Protein AF-A0A7J4SN58-F1 (afdb_monomer_lite)

Structure (mmCIF, N/CA/C/O backbone):
data_AF-A0A7J4SN58-F1
#
_entry.id   AF-A0A7J4SN58-F1
#
loop_
_atom_site.group_PDB
_atom_site.id
_atom_site.type_symbol
_atom_site.label_atom_id
_atom_site.label_alt_id
_atom_site.label_comp_id
_atom_site.label_asym_id
_atom_site.label_entity_id
_atom_site.label_seq_id
_atom_site.pdbx_PDB_ins_code
_atom_site.Cartn_x
_atom_site.Cartn_y
_atom_site.Cartn_z
_atom_site.occupancy
_atom_site.B_iso_or_equiv
_atom_site.auth_seq_id
_atom_site.auth_comp_id
_atom_site.auth_asym_id
_atom_site.auth_atom_id
_atom_site.pdbx_PDB_model_num
ATOM 1 N N . ASP A 1 1 ? -5.911 -9.917 3.693 1.00 95.94 1 ASP A N 1
ATOM 2 C CA . ASP A 1 1 ? -4.895 -9.708 2.645 1.00 95.94 1 ASP A CA 1
ATOM 3 C C . ASP A 1 1 ? -5.524 -10.033 1.296 1.00 95.94 1 ASP A C 1
ATOM 5 O O . ASP A 1 1 ? -5.974 -11.164 1.131 1.00 95.94 1 ASP A O 1
ATOM 9 N N . PRO A 1 2 ? -5.632 -9.072 0.362 1.00 95.25 2 PRO A N 1
ATOM 10 C CA . PRO A 1 2 ? -6.209 -9.314 -0.960 1.00 95.25 2 PRO A CA 1
ATOM 11 C C . PRO A 1 2 ? -5.259 -10.059 -1.930 1.00 95.25 2 PRO A C 1
ATOM 13 O O . PRO A 1 2 ? -5.629 -10.362 -3.070 1.00 95.25 2 PRO A O 1
ATOM 16 N N . GLY A 1 3 ? -4.035 -10.384 -1.500 1.00 94.25 3 GLY A N 1
ATOM 17 C CA . GLY A 1 3 ? -3.103 -11.257 -2.211 1.00 94.25 3 GLY A CA 1
ATOM 18 C C . GLY A 1 3 ? -2.548 -10.625 -3.484 1.00 94.25 3 GLY A C 1
ATOM 19 O O . GLY A 1 3 ? -2.700 -11.189 -4.575 1.00 94.25 3 GLY A O 1
ATOM 20 N N . ILE A 1 4 ? -1.929 -9.449 -3.368 1.00 93.44 4 ILE A N 1
ATOM 21 C CA . ILE A 1 4 ? -1.332 -8.739 -4.508 1.00 93.44 4 ILE A CA 1
ATOM 22 C C . ILE A 1 4 ? -0.244 -9.607 -5.159 1.00 93.44 4 ILE A C 1
ATOM 24 O O . ILE A 1 4 ? 0.694 -10.063 -4.510 1.00 93.44 4 ILE A O 1
ATOM 28 N N . GLY A 1 5 ? -0.366 -9.834 -6.468 1.00 88.81 5 GLY A N 1
ATOM 29 C CA . GLY A 1 5 ? 0.569 -10.637 -7.261 1.00 88.81 5 GLY A CA 1
ATOM 30 C C . GLY A 1 5 ? 0.265 -12.140 -7.324 1.00 88.81 5 GLY A C 1
ATOM 31 O O . GLY A 1 5 ? 0.964 -12.854 -8.038 1.00 88.81 5 GLY A O 1
ATOM 32 N N . PHE A 1 6 ? -0.784 -12.629 -6.652 1.00 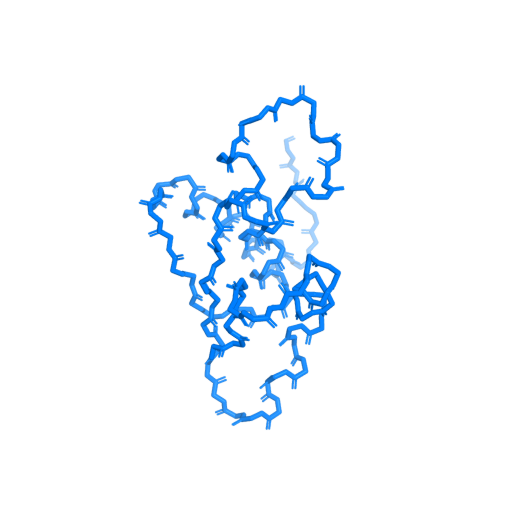90.56 6 PHE A N 1
ATOM 33 C CA . PHE A 1 6 ? -1.183 -14.044 -6.682 1.00 90.56 6 PHE A CA 1
ATOM 34 C C . PHE A 1 6 ? -2.332 -14.282 -7.664 1.00 90.56 6 PHE A C 1
ATOM 36 O O . PHE A 1 6 ? -3.479 -13.950 -7.356 1.00 90.56 6 PHE A O 1
ATOM 43 N N . GLY A 1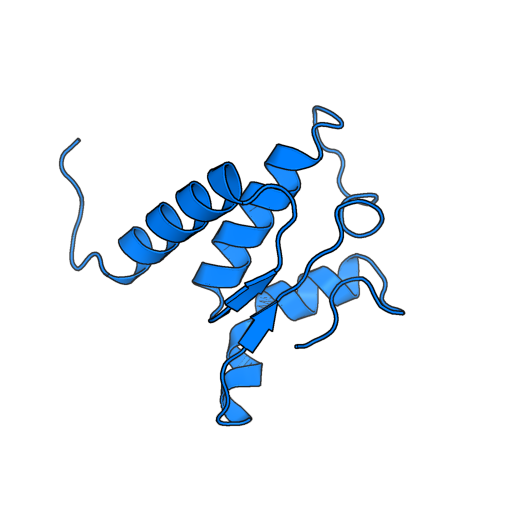 7 ? -2.017 -14.848 -8.838 1.00 90.25 7 GLY A N 1
ATOM 44 C CA . GLY A 1 7 ? -3.005 -15.234 -9.859 1.00 90.25 7 GLY A CA 1
ATOM 45 C C . GLY A 1 7 ? -3.738 -14.060 -10.519 1.00 90.25 7 GLY A C 1
ATOM 46 O O . GLY A 1 7 ? -4.842 -14.237 -11.021 1.00 90.25 7 GLY A O 1
ATOM 47 N N . LYS A 1 8 ? -3.154 -12.853 -10.481 1.00 91.12 8 LYS A N 1
ATOM 48 C CA . LYS A 1 8 ? -3.779 -11.601 -10.937 1.00 91.12 8 LYS A CA 1
ATOM 49 C C . LYS A 1 8 ? -2.898 -10.874 -11.944 1.00 91.12 8 LYS A C 1
ATOM 51 O O . LYS A 1 8 ? -1.683 -10.785 -11.760 1.00 91.12 8 LYS A O 1
ATOM 56 N N . THR A 1 9 ? -3.525 -10.294 -12.961 1.00 91.31 9 THR A N 1
ATOM 57 C CA . THR A 1 9 ? -2.874 -9.382 -13.912 1.00 91.31 9 THR A CA 1
ATOM 58 C C . THR A 1 9 ? -2.424 -8.088 -13.219 1.00 91.31 9 THR A C 1
ATOM 60 O O . THR A 1 9 ? -2.974 -7.730 -12.171 1.00 91.31 9 THR A O 1
ATOM 63 N N . PRO A 1 10 ? -1.458 -7.336 -13.780 1.00 90.06 10 PRO A N 1
ATOM 64 C CA . PRO A 1 10 ? -1.087 -6.025 -13.246 1.00 90.06 10 PRO A CA 1
ATOM 65 C C . PRO A 1 10 ? -2.294 -5.097 -13.052 1.00 90.06 10 PRO A C 1
ATOM 67 O O . PRO A 1 10 ? -2.455 -4.538 -11.971 1.00 90.06 10 PRO A O 1
ATOM 70 N N . LEU A 1 11 ? -3.199 -5.021 -14.037 1.00 91.69 11 LEU A N 1
ATOM 71 C CA . LEU A 1 11 ? -4.412 -4.199 -13.960 1.00 91.69 11 LEU A CA 1
ATOM 72 C C . LEU A 1 11 ? -5.306 -4.583 -12.772 1.00 91.69 11 LEU A C 1
ATOM 74 O O . LEU A 1 11 ? -5.722 -3.713 -12.015 1.00 91.69 11 LEU A O 1
ATOM 78 N N . GLN A 1 12 ? -5.557 -5.879 -12.567 1.00 93.69 12 GLN A N 1
ATOM 79 C CA . GLN A 1 12 ? -6.356 -6.354 -11.431 1.00 93.69 12 GLN A CA 1
ATOM 80 C C . GLN A 1 12 ? -5.706 -6.012 -10.086 1.00 93.69 12 GLN A C 1
ATOM 82 O O . GLN A 1 12 ? -6.399 -5.652 -9.141 1.00 93.69 12 GLN A O 1
ATOM 87 N N . ASN A 1 13 ? -4.379 -6.103 -9.987 1.00 93.81 13 ASN A N 1
ATOM 88 C CA . ASN A 1 13 ? -3.675 -5.722 -8.765 1.00 93.81 13 ASN A CA 1
ATOM 89 C C . ASN A 1 13 ? -3.775 -4.215 -8.489 1.00 93.81 13 ASN A C 1
ATOM 91 O O . ASN A 1 13 ? -4.010 -3.831 -7.346 1.00 93.81 13 ASN A O 1
ATOM 95 N N . PHE A 1 14 ? -3.628 -3.366 -9.513 1.00 93.25 14 PHE A N 1
ATOM 96 C CA . PHE A 1 14 ? -3.817 -1.921 -9.357 1.00 93.25 14 PHE A CA 1
ATOM 97 C C . PHE A 1 14 ? -5.253 -1.568 -8.974 1.00 93.25 14 PHE A C 1
ATOM 99 O O . PHE A 1 14 ? -5.444 -0.708 -8.122 1.00 93.25 14 PHE A O 1
ATOM 106 N N . GLU A 1 15 ? -6.250 -2.255 -9.532 1.00 95.88 15 GLU A N 1
ATOM 107 C CA . GLU A 1 15 ? -7.653 -2.042 -9.168 1.00 95.88 15 GLU A CA 1
ATOM 108 C C . GLU A 1 15 ? -7.923 -2.391 -7.697 1.00 95.88 15 GLU A C 1
ATOM 110 O O . GLU A 1 15 ? -8.564 -1.618 -6.988 1.00 95.88 15 GLU A O 1
ATOM 115 N N . ILE A 1 16 ? -7.365 -3.503 -7.205 1.00 96.00 16 ILE A N 1
ATOM 116 C CA . ILE A 1 16 ? -7.438 -3.871 -5.783 1.00 96.00 16 ILE A CA 1
ATOM 117 C C . ILE A 1 16 ? -6.767 -2.813 -4.904 1.00 96.00 16 ILE A C 1
ATOM 119 O O . ILE A 1 16 ? -7.330 -2.422 -3.889 1.00 96.00 16 ILE A O 1
ATOM 123 N N . LEU A 1 17 ? -5.570 -2.348 -5.275 1.00 95.62 17 LEU A N 1
ATOM 124 C CA . LEU A 1 17 ? -4.861 -1.310 -4.523 1.00 95.62 17 LEU A CA 1
ATOM 125 C C . LEU A 1 17 ? -5.635 0.015 -4.521 1.00 95.62 17 LEU A C 1
ATOM 127 O O . LEU A 1 17 ? -5.637 0.710 -3.509 1.00 95.62 17 LEU A O 1
ATOM 131 N N . ARG A 1 18 ? -6.296 0.363 -5.632 1.00 96.50 18 ARG A N 1
ATOM 132 C CA . ARG A 1 18 ? -7.115 1.575 -5.789 1.00 96.50 18 ARG A CA 1
ATOM 133 C C . ARG A 1 18 ? -8.363 1.554 -4.909 1.00 96.50 18 ARG A C 1
ATOM 135 O O . ARG A 1 18 ? -8.738 2.596 -4.392 1.00 96.50 18 ARG A O 1
ATOM 142 N N . ARG A 1 19 ? -8.990 0.387 -4.754 1.00 97.25 19 ARG A N 1
ATOM 143 C CA . ARG A 1 19 ? -10.255 0.181 -4.021 1.00 97.25 19 ARG A CA 1
ATOM 144 C C . ARG A 1 19 ? -10.045 -0.583 -2.716 1.00 97.25 19 ARG A C 1
ATOM 146 O O . ARG A 1 19 ? -10.881 -1.379 -2.295 1.00 97.25 19 ARG A O 1
ATOM 153 N N . LEU A 1 20 ? -8.872 -0.408 -2.114 1.00 97.06 20 LEU A N 1
ATOM 154 C CA . LEU A 1 20 ? -8.460 -1.186 -0.952 1.00 97.06 20 LEU A CA 1
ATOM 155 C C . LEU A 1 20 ? -9.361 -0.921 0.265 1.00 97.06 20 LEU A C 1
ATOM 157 O O . LEU A 1 20 ? -9.587 -1.817 1.073 1.00 97.06 20 LEU A O 1
ATOM 161 N N . ASP A 1 21 ? -9.907 0.284 0.375 1.00 95.75 21 ASP A N 1
ATOM 162 C CA . ASP A 1 21 ? -10.796 0.709 1.450 1.00 95.75 21 ASP A CA 1
ATOM 163 C C . ASP A 1 21 ? -12.133 -0.043 1.474 1.00 95.75 21 ASP A C 1
ATOM 165 O O . ASP A 1 21 ? -12.702 -0.216 2.550 1.00 95.75 21 ASP A O 1
ATOM 169 N N . GLU A 1 22 ? -12.602 -0.565 0.341 1.00 97.38 22 GLU A N 1
ATOM 170 C CA . GLU A 1 22 ? -13.820 -1.380 0.275 1.00 97.38 22 GLU A CA 1
ATOM 171 C C . GLU A 1 22 ? -13.713 -2.652 1.130 1.00 97.38 22 GLU A C 1
ATOM 173 O O . GLU A 1 22 ? -14.709 -3.111 1.698 1.00 97.38 22 GLU A O 1
ATOM 178 N N . PHE A 1 23 ? -12.500 -3.188 1.316 1.00 97.44 23 PHE A N 1
ATOM 179 C CA . PHE A 1 23 ? -12.264 -4.340 2.190 1.00 97.44 23 PHE A CA 1
ATOM 180 C C . PHE A 1 23 ? -12.496 -4.029 3.675 1.00 97.44 23 PHE A C 1
ATOM 182 O O . PHE A 1 23 ? -12.646 -4.963 4.461 1.00 97.44 23 PHE A O 1
ATOM 189 N N . LYS A 1 24 ? -12.596 -2.753 4.080 1.00 94.62 24 LYS A N 1
ATOM 190 C CA . LYS A 1 24 ? -12.937 -2.379 5.467 1.00 94.62 24 LYS A CA 1
ATOM 191 C C . LYS A 1 24 ? -14.313 -2.900 5.884 1.00 94.62 24 LYS A C 1
ATOM 193 O O . LYS A 1 24 ? -14.537 -3.130 7.068 1.00 94.62 24 LYS A O 1
ATOM 198 N N . THR A 1 25 ? -15.211 -3.141 4.925 1.00 97.19 25 THR A N 1
ATOM 199 C CA . THR A 1 25 ? -16.531 -3.752 5.167 1.00 97.19 25 THR A CA 1
ATOM 200 C C . THR A 1 25 ? -16.448 -5.148 5.793 1.00 97.19 25 THR A C 1
ATOM 202 O O . THR A 1 25 ? -17.400 -5.583 6.433 1.00 97.19 25 THR A O 1
ATOM 205 N N . LEU A 1 26 ? -15.300 -5.828 5.682 1.00 96.75 26 LEU A N 1
ATOM 206 C CA . LEU A 1 26 ? -15.045 -7.123 6.316 1.00 96.75 26 LEU A CA 1
ATOM 207 C C . LEU A 1 26 ? -14.780 -7.025 7.829 1.00 96.75 26 LEU A C 1
ATOM 209 O O . LEU A 1 26 ? -14.662 -8.056 8.488 1.00 96.75 26 LEU A O 1
ATOM 213 N N . GLY A 1 27 ? -14.667 -5.814 8.387 1.00 96.56 27 GLY A N 1
ATOM 214 C CA . GLY A 1 27 ? -14.527 -5.598 9.829 1.00 96.56 27 GLY A CA 1
ATOM 215 C C . GLY A 1 27 ? -13.185 -6.044 10.417 1.00 96.56 27 GLY A C 1
ATOM 216 O O . GLY A 1 27 ? -13.095 -6.273 11.621 1.00 96.56 27 GLY A O 1
ATOM 217 N N . CYS A 1 28 ? -12.139 -6.186 9.596 1.00 96.56 28 CYS A N 1
ATOM 218 C CA . CYS A 1 28 ? -10.813 -6.616 10.037 1.00 96.56 28 CYS A CA 1
ATOM 219 C C . CYS A 1 28 ? -9.681 -5.762 9.435 1.00 96.56 28 CYS A C 1
ATOM 221 O O . CYS A 1 28 ? -9.874 -5.127 8.393 1.00 96.56 28 CYS A O 1
ATOM 223 N N . PRO A 1 29 ? -8.489 -5.740 10.067 1.00 97.12 29 PRO A N 1
ATOM 224 C CA . PRO A 1 29 ? -7.334 -5.040 9.519 1.00 97.12 29 PRO A CA 1
ATOM 225 C C . PRO A 1 29 ? -6.899 -5.588 8.155 1.00 97.12 29 PRO A C 1
ATOM 227 O O . PRO A 1 29 ? -6.838 -6.800 7.926 1.00 97.12 29 PRO A O 1
ATOM 230 N N . ILE A 1 30 ? -6.517 -4.684 7.260 1.00 97.88 30 ILE A N 1
ATOM 231 C CA . ILE A 1 30 ? -6.071 -5.004 5.909 1.00 97.88 30 ILE A CA 1
ATOM 232 C C . ILE A 1 30 ? -4.545 -5.105 5.892 1.00 97.88 30 ILE A C 1
ATOM 234 O O . ILE A 1 30 ? -3.832 -4.114 6.046 1.00 97.88 30 ILE A O 1
ATOM 238 N N . LEU A 1 31 ? -4.036 -6.313 5.652 1.00 97.62 31 LEU A N 1
ATOM 239 C CA . LEU A 1 31 ? -2.633 -6.538 5.314 1.00 97.62 31 LEU A CA 1
ATOM 240 C C . LEU A 1 31 ? -2.438 -6.452 3.800 1.00 97.62 31 LEU A C 1
ATOM 242 O O . LEU A 1 31 ? -3.193 -7.075 3.054 1.00 97.62 31 LEU A O 1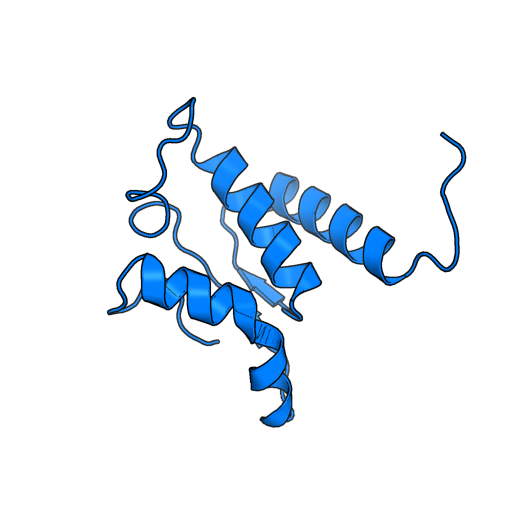
ATOM 246 N N . VAL A 1 32 ? -1.403 -5.736 3.362 1.00 96.94 32 VAL A N 1
ATOM 247 C CA . VAL A 1 32 ? -0.937 -5.719 1.973 1.00 96.94 32 VAL A CA 1
ATOM 248 C C . VAL A 1 32 ? 0.507 -6.205 1.920 1.00 96.94 32 VAL A C 1
ATOM 250 O O . VAL A 1 32 ? 1.425 -5.568 2.438 1.00 96.94 32 VAL A O 1
ATOM 253 N N . GLY A 1 33 ? 0.717 -7.333 1.246 1.00 93.69 33 GLY A N 1
ATOM 254 C CA . GLY A 1 33 ? 2.026 -7.74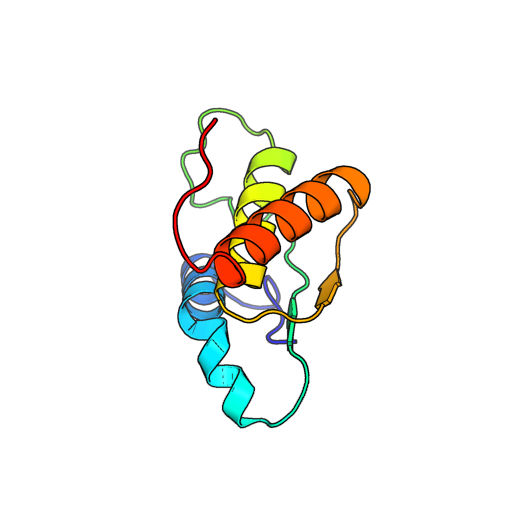1 0.750 1.00 93.69 33 GLY A CA 1
ATOM 255 C C . GLY A 1 33 ? 2.048 -7.620 -0.765 1.00 93.69 33 GLY A C 1
ATOM 256 O O . GLY A 1 33 ? 1.321 -8.341 -1.441 1.00 93.69 33 GLY A O 1
ATOM 257 N N . HIS A 1 34 ? 2.872 -6.727 -1.312 1.00 84.56 34 HIS A N 1
ATOM 258 C CA . HIS A 1 34 ? 3.029 -6.573 -2.760 1.00 84.56 34 HIS A CA 1
ATOM 259 C C . HIS A 1 34 ? 4.404 -7.074 -3.217 1.00 84.56 34 HIS A C 1
ATOM 261 O O . HIS A 1 34 ? 5.416 -6.915 -2.536 1.00 84.56 34 HIS A O 1
ATOM 267 N N . SER A 1 35 ? 4.425 -7.784 -4.349 1.00 66.06 35 SER A N 1
ATOM 268 C CA . SER A 1 35 ? 5.635 -8.407 -4.896 1.00 66.06 35 SER A CA 1
ATOM 269 C C . SER A 1 35 ? 6.292 -7.513 -5.944 1.00 66.06 35 SER A C 1
ATOM 271 O O . SER A 1 35 ?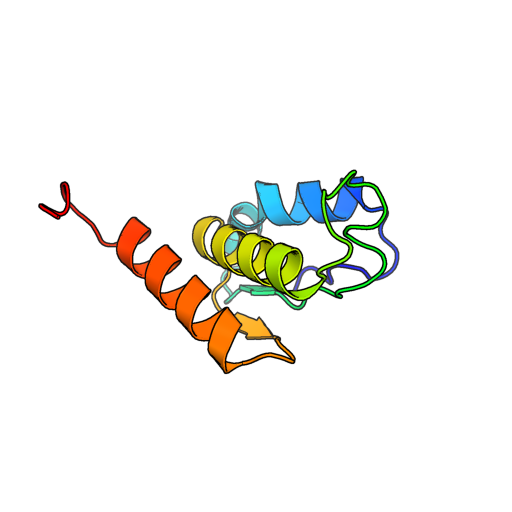 5.648 -7.043 -6.881 1.00 66.06 35 SER A O 1
ATOM 273 N N . HIS A 1 36 ? 7.609 -7.352 -5.822 1.00 65.19 36 HIS A N 1
ATOM 274 C CA . HIS A 1 36 ? 8.426 -6.387 -6.560 1.00 65.19 36 HIS A CA 1
ATOM 275 C C . HIS A 1 36 ? 8.529 -6.635 -8.080 1.00 65.19 36 HIS A C 1
ATOM 277 O O . HIS A 1 36 ? 9.087 -5.796 -8.784 1.00 65.19 36 HIS A O 1
ATOM 283 N N . LYS A 1 37 ? 8.103 -7.797 -8.602 1.00 66.56 37 LYS A N 1
ATOM 284 C CA . LYS A 1 37 ? 8.510 -8.241 -9.953 1.00 66.56 37 LYS A CA 1
ATOM 285 C C . LYS A 1 37 ? 7.421 -8.147 -11.023 1.00 66.56 37 LYS A C 1
ATOM 287 O O . LYS A 1 37 ? 7.640 -7.485 -12.031 1.00 66.56 37 LYS A O 1
ATOM 292 N N . SER A 1 38 ? 6.270 -8.795 -10.852 1.00 73.50 38 SER A N 1
ATOM 293 C CA . SER A 1 38 ? 5.250 -8.839 -11.915 1.00 73.50 38 SER A CA 1
ATOM 294 C C . SER A 1 38 ? 4.338 -7.614 -11.925 1.00 73.50 38 SER A C 1
ATOM 296 O O . SER A 1 38 ? 3.917 -7.190 -13.000 1.00 73.50 38 SER A O 1
ATOM 298 N N . LEU A 1 39 ? 4.074 -7.012 -10.760 1.00 83.25 39 LEU A N 1
ATOM 299 C CA . LEU A 1 39 ? 3.129 -5.901 -10.627 1.00 83.25 39 LEU A CA 1
ATOM 300 C C . LEU A 1 39 ? 3.521 -4.689 -11.480 1.00 83.25 39 LEU A C 1
ATOM 302 O O . LEU A 1 39 ? 2.689 -4.124 -12.180 1.00 83.25 39 LEU A O 1
ATOM 306 N N . PHE A 1 40 ? 4.800 -4.318 -11.451 1.00 85.12 40 PHE A N 1
ATOM 307 C CA . PHE A 1 40 ? 5.297 -3.115 -12.122 1.00 85.12 40 PHE A CA 1
ATOM 308 C C . PHE A 1 40 ? 5.746 -3.359 -13.563 1.00 85.12 40 PHE A C 1
ATOM 310 O O . PHE A 1 40 ? 6.133 -2.415 -14.241 1.00 85.12 40 PHE A O 1
ATOM 317 N N . SER A 1 41 ? 5.697 -4.605 -14.044 1.00 79.12 41 SER A N 1
ATOM 318 C CA . SER A 1 41 ? 6.192 -4.972 -15.379 1.00 79.12 41 SER A CA 1
ATOM 319 C C . SER A 1 41 ? 5.465 -4.250 -16.520 1.00 79.12 41 SER A C 1
ATOM 321 O O . SER A 1 41 ? 6.053 -4.020 -17.572 1.00 79.12 41 SER A O 1
ATOM 323 N N . SER A 1 42 ? 4.209 -3.851 -16.302 1.00 77.88 42 SER A N 1
ATOM 324 C CA . SER A 1 42 ? 3.416 -3.082 -17.263 1.00 77.88 42 SER A CA 1
ATOM 325 C C . SER A 1 42 ? 3.692 -1.575 -17.231 1.00 77.88 42 SER A C 1
ATOM 327 O O . SER A 1 42 ? 3.179 -0.851 -18.082 1.00 77.88 42 SER A O 1
ATOM 3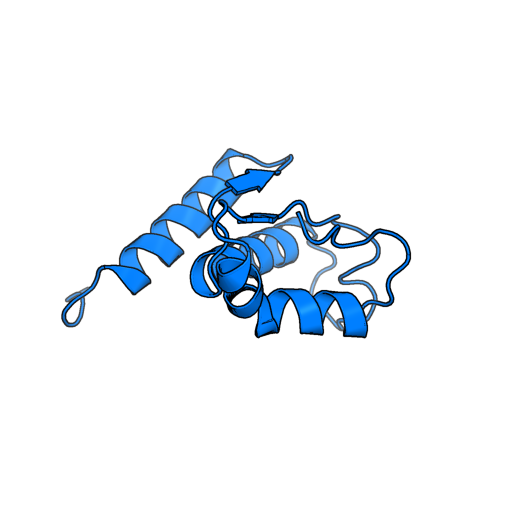29 N N . LEU A 1 43 ? 4.453 -1.076 -16.252 1.00 82.31 43 LEU A N 1
ATOM 330 C CA . LEU A 1 43 ? 4.757 0.346 -16.110 1.00 82.31 43 LEU A CA 1
ATOM 331 C C . LEU A 1 43 ? 6.068 0.688 -16.829 1.00 82.31 43 LEU A C 1
ATOM 333 O O . LEU A 1 43 ? 7.094 0.040 -16.628 1.00 82.31 43 LEU A O 1
ATOM 337 N N . LYS A 1 44 ? 6.059 1.760 -17.629 1.00 80.44 44 LYS A N 1
ATOM 338 C CA . LYS A 1 44 ? 7.257 2.306 -18.292 1.00 80.44 44 LYS A CA 1
ATOM 339 C C . LYS A 1 44 ? 8.068 3.177 -17.322 1.00 80.44 44 LYS A C 1
ATOM 341 O O . LYS A 1 44 ? 8.142 4.391 -17.484 1.00 80.44 44 LYS A O 1
ATOM 346 N N . LEU A 1 45 ? 8.615 2.569 -16.271 1.00 81.50 45 LEU A N 1
ATOM 347 C CA . LEU A 1 45 ? 9.413 3.282 -15.269 1.00 81.50 45 LEU A CA 1
ATOM 348 C C . LEU A 1 45 ? 10.786 3.677 -15.839 1.00 81.50 45 LEU A C 1
ATOM 350 O O . LEU A 1 45 ? 11.426 2.889 -16.531 1.00 81.50 45 LEU A O 1
ATOM 354 N N . THR A 1 46 ? 11.234 4.900 -15.534 1.00 70.06 46 THR A N 1
ATOM 355 C CA . THR A 1 46 ? 12.459 5.524 -16.080 1.00 70.06 46 THR A CA 1
ATOM 356 C C . THR A 1 46 ? 13.749 4.827 -15.651 1.00 70.06 46 THR A C 1
ATOM 358 O O . THR A 1 46 ? 14.750 4.882 -16.360 1.00 70.06 46 THR A O 1
ATOM 361 N N . GLN A 1 47 ? 13.726 4.138 -14.512 1.00 61.75 47 GLN A N 1
ATOM 362 C CA . GLN A 1 47 ? 14.762 3.203 -14.098 1.00 61.75 47 GLN A CA 1
ATOM 363 C C . GLN A 1 47 ? 14.096 1.911 -13.635 1.00 61.75 47 GLN A C 1
ATOM 365 O O . GLN A 1 47 ? 13.050 1.941 -12.985 1.00 61.75 47 GLN A O 1
ATOM 370 N N . HIS A 1 48 ? 14.747 0.768 -13.861 1.00 58.84 48 HIS A N 1
ATOM 371 C CA . HIS A 1 48 ? 14.371 -0.511 -13.243 1.00 58.84 48 HIS A CA 1
ATOM 372 C C . HIS A 1 48 ? 14.603 -0.527 -11.718 1.00 58.84 48 HIS A C 1
ATOM 374 O O . HIS A 1 48 ? 14.830 -1.590 -11.135 1.00 58.84 48 HIS A O 1
ATOM 380 N N . ASN A 1 49 ? 14.576 0.632 -11.051 1.00 64.44 49 ASN A N 1
ATOM 381 C CA . ASN A 1 49 ? 14.761 0.716 -9.619 1.00 64.44 49 ASN A CA 1
ATOM 382 C C . ASN A 1 49 ? 13.469 0.290 -8.912 1.00 64.44 49 ASN A C 1
ATOM 384 O O . ASN A 1 49 ? 12.550 1.065 -8.652 1.00 64.44 49 ASN A O 1
ATOM 388 N N . ARG A 1 50 ? 13.416 -1.017 -8.656 1.00 78.75 50 ARG A N 1
ATOM 389 C CA . ARG A 1 50 ? 12.306 -1.754 -8.039 1.00 78.75 50 ARG A CA 1
ATOM 390 C C . ARG A 1 50 ? 11.923 -1.179 -6.680 1.00 78.75 50 ARG A C 1
ATOM 392 O O . ARG A 1 50 ? 10.760 -1.241 -6.306 1.00 78.75 50 ARG A O 1
ATOM 399 N N . LEU A 1 51 ? 12.896 -0.613 -5.968 1.00 85.94 51 LEU A N 1
ATOM 400 C CA . LEU A 1 51 ? 12.699 -0.044 -4.645 1.00 85.94 51 LEU A CA 1
ATOM 401 C C . LEU A 1 51 ? 11.775 1.178 -4.689 1.00 85.94 51 LEU A C 1
ATOM 403 O O . LEU A 1 51 ? 10.827 1.240 -3.917 1.00 85.94 51 LEU A O 1
ATOM 407 N N . SER A 1 52 ? 11.974 2.102 -5.634 1.00 88.81 52 SER A N 1
ATOM 408 C CA . SER A 1 52 ? 11.145 3.311 -5.747 1.00 88.81 52 SER A CA 1
ATOM 409 C C . SER A 1 52 ? 9.681 2.986 -6.061 1.00 88.81 52 SER A C 1
ATOM 411 O O . SER A 1 52 ? 8.780 3.584 -5.479 1.00 88.81 52 SER A O 1
ATOM 413 N N . ALA A 1 53 ? 9.432 1.999 -6.929 1.00 89.62 53 ALA A N 1
ATOM 414 C CA . ALA A 1 53 ? 8.075 1.543 -7.239 1.00 89.62 53 ALA A CA 1
ATOM 415 C C . ALA A 1 53 ? 7.393 0.885 -6.028 1.00 89.62 53 ALA A C 1
ATOM 417 O O . ALA A 1 53 ? 6.225 1.158 -5.744 1.00 89.62 53 ALA A O 1
ATOM 418 N N . THR A 1 54 ? 8.134 0.058 -5.285 1.00 91.31 54 THR A N 1
ATOM 419 C CA . THR A 1 54 ? 7.673 -0.549 -4.030 1.00 91.31 54 THR A CA 1
ATOM 420 C C . THR A 1 54 ? 7.347 0.522 -2.986 1.00 91.31 54 THR A C 1
ATOM 422 O O . THR A 1 54 ? 6.259 0.488 -2.423 1.00 91.31 54 THR A O 1
ATOM 425 N N . ILE A 1 55 ? 8.233 1.500 -2.776 1.00 93.19 55 ILE A N 1
ATOM 426 C CA . ILE A 1 55 ? 8.036 2.627 -1.847 1.00 93.19 55 ILE A CA 1
ATOM 427 C C . ILE A 1 55 ? 6.763 3.404 -2.201 1.00 93.19 55 ILE A C 1
ATOM 429 O O . ILE A 1 55 ? 5.907 3.611 -1.341 1.00 93.19 55 ILE A O 1
ATOM 433 N N . ALA A 1 56 ? 6.599 3.776 -3.475 1.00 92.75 56 ALA A N 1
ATOM 434 C CA . ALA A 1 56 ? 5.416 4.494 -3.942 1.00 92.75 56 ALA A CA 1
ATOM 435 C C . ALA A 1 56 ? 4.131 3.680 -3.721 1.00 92.75 56 ALA A C 1
ATOM 437 O O . ALA A 1 56 ? 3.129 4.200 -3.236 1.00 92.75 56 ALA A O 1
ATOM 438 N N . THR A 1 57 ? 4.170 2.379 -4.017 1.00 94.19 57 THR A N 1
ATOM 439 C CA . THR A 1 57 ? 3.022 1.482 -3.822 1.00 94.19 57 THR A CA 1
ATOM 440 C C . THR A 1 57 ? 2.671 1.320 -2.346 1.00 94.19 57 THR A C 1
ATOM 442 O O . THR A 1 57 ? 1.493 1.286 -2.007 1.00 94.19 57 THR A O 1
ATOM 445 N N . THR A 1 58 ? 3.668 1.267 -1.462 1.00 95.75 58 THR A N 1
ATOM 446 C CA . THR A 1 58 ? 3.465 1.227 -0.009 1.00 95.75 58 THR A CA 1
ATOM 447 C C . THR A 1 58 ? 2.767 2.482 0.498 1.00 95.75 58 THR A C 1
ATOM 449 O O . THR A 1 58 ? 1.756 2.355 1.185 1.00 95.75 58 THR A O 1
ATOM 452 N N . ALA A 1 59 ? 3.238 3.673 0.116 1.00 96.00 59 ALA A N 1
ATOM 453 C CA . ALA A 1 59 ? 2.588 4.926 0.501 1.00 96.00 59 ALA A CA 1
ATOM 454 C C . ALA A 1 59 ? 1.117 4.957 0.046 1.00 96.00 59 ALA A C 1
ATOM 456 O O . ALA A 1 59 ? 0.222 5.235 0.842 1.00 96.00 59 ALA A O 1
ATOM 457 N N . MET A 1 60 ? 0.849 4.571 -1.207 1.00 95.94 60 MET A N 1
ATOM 458 C CA . MET A 1 60 ? -0.516 4.516 -1.741 1.00 95.94 60 MET A CA 1
ATOM 459 C C . MET A 1 60 ? -1.388 3.464 -1.047 1.00 95.94 60 MET A C 1
ATOM 461 O O . MET A 1 60 ? -2.554 3.729 -0.770 1.00 95.94 60 MET A O 1
ATOM 465 N N . ALA A 1 61 ? -0.844 2.286 -0.733 1.00 96.12 61 ALA A N 1
ATOM 466 C CA . ALA A 1 61 ? -1.572 1.252 -0.003 1.00 96.12 61 ALA A CA 1
ATOM 467 C C . ALA A 1 61 ? -1.987 1.747 1.388 1.00 96.12 61 ALA A C 1
ATOM 469 O O . ALA A 1 61 ? -3.132 1.538 1.788 1.00 96.12 61 ALA A O 1
ATOM 470 N N . VAL A 1 62 ? -1.095 2.451 2.096 1.00 96.06 62 VAL A N 1
ATOM 471 C CA . VAL A 1 62 ? -1.434 3.109 3.362 1.00 96.06 62 VAL A CA 1
ATOM 472 C C . VAL A 1 62 ? -2.547 4.119 3.129 1.00 96.06 62 VAL A C 1
ATOM 474 O O . VAL A 1 62 ? -3.598 3.959 3.744 1.00 96.06 62 VAL A O 1
ATOM 477 N N . CYS A 1 63 ? -2.391 5.089 2.219 1.00 95.00 63 CYS A N 1
ATOM 478 C CA . CYS A 1 63 ? -3.426 6.084 1.887 1.00 95.00 63 CYS A CA 1
ATOM 479 C C . CYS A 1 63 ? -4.801 5.448 1.634 1.00 95.00 63 CYS A C 1
ATOM 481 O O . CYS A 1 63 ? -5.797 5.898 2.200 1.00 95.00 63 CYS A O 1
ATOM 483 N N . ASN A 1 64 ? -4.833 4.332 0.907 1.00 95.69 64 ASN A N 1
ATOM 484 C CA . ASN A 1 64 ? -6.058 3.626 0.534 1.00 95.69 64 ASN A CA 1
ATOM 485 C C . ASN A 1 64 ? -6.586 2.665 1.616 1.00 95.69 64 ASN A C 1
ATOM 487 O O . ASN A 1 64 ? -7.586 1.989 1.405 1.00 95.69 64 ASN A O 1
ATOM 491 N N . GLY A 1 65 ? -5.967 2.611 2.797 1.00 94.69 65 GLY A N 1
ATOM 492 C CA . GLY A 1 65 ? -6.535 1.943 3.970 1.00 94.69 65 GLY A CA 1
ATOM 493 C C . GLY A 1 65 ? -5.854 0.650 4.406 1.00 94.69 65 GLY A C 1
ATOM 494 O O . GLY A 1 65 ? -6.422 -0.045 5.245 1.00 94.69 65 GLY A O 1
ATOM 495 N N . ALA A 1 66 ? -4.658 0.329 3.903 1.00 97.12 66 ALA A N 1
ATOM 496 C CA . ALA A 1 66 ? -3.846 -0.735 4.488 1.00 97.12 66 ALA A CA 1
ATOM 497 C C . ALA A 1 66 ? -3.514 -0.415 5.955 1.00 97.12 66 ALA A C 1
ATOM 499 O O . ALA A 1 66 ? -3.157 0.714 6.289 1.00 97.12 66 ALA A O 1
ATOM 500 N N . ASN A 1 67 ? -3.594 -1.429 6.815 1.00 96.44 67 ASN A N 1
ATOM 501 C CA . ASN A 1 67 ? -3.197 -1.362 8.222 1.00 96.44 67 ASN A CA 1
ATOM 502 C C . ASN A 1 67 ? -1.826 -2.000 8.461 1.00 96.44 67 ASN A C 1
ATOM 504 O O . ASN A 1 67 ? -1.131 -1.634 9.400 1.00 96.44 67 ASN A O 1
ATOM 508 N N . ILE A 1 68 ? -1.454 -2.989 7.642 1.00 96.88 68 ILE A N 1
ATOM 509 C CA . ILE A 1 68 ? -0.199 -3.731 7.782 1.00 96.88 68 ILE A CA 1
ATOM 510 C C . ILE A 1 68 ? 0.463 -3.831 6.413 1.00 96.88 68 ILE A C 1
ATOM 512 O O . ILE A 1 68 ? -0.166 -4.254 5.442 1.00 96.88 68 ILE A O 1
ATOM 516 N N . ILE A 1 69 ? 1.750 -3.495 6.345 1.00 96.62 69 ILE A N 1
ATOM 517 C CA . ILE A 1 69 ? 2.573 -3.654 5.146 1.00 96.62 69 ILE A CA 1
ATOM 518 C C . ILE A 1 69 ? 3.590 -4.767 5.383 1.00 96.62 69 ILE A C 1
ATOM 520 O O . ILE A 1 69 ? 4.371 -4.718 6.332 1.00 96.62 69 ILE A O 1
ATOM 524 N N . ARG A 1 70 ? 3.612 -5.766 4.496 1.00 95.56 70 ARG A N 1
ATOM 525 C CA . ARG A 1 70 ? 4.654 -6.802 4.475 1.00 95.56 70 ARG A CA 1
ATOM 526 C C . ARG A 1 70 ? 5.726 -6.418 3.453 1.00 95.56 70 ARG A C 1
ATOM 528 O O . ARG A 1 70 ? 5.471 -6.498 2.253 1.00 95.56 70 ARG A O 1
ATOM 535 N N . ALA A 1 71 ? 6.924 -6.064 3.919 1.00 91.69 71 ALA A N 1
ATOM 536 C CA . ALA A 1 71 ? 8.032 -5.598 3.078 1.00 91.69 71 ALA A CA 1
ATOM 537 C C . ALA A 1 71 ? 9.345 -6.359 3.340 1.00 91.69 71 ALA A C 1
ATOM 539 O O . ALA A 1 71 ? 9.551 -6.887 4.430 1.00 91.69 71 ALA A O 1
ATOM 540 N N . HIS A 1 72 ? 10.233 -6.389 2.337 1.00 90.00 72 HIS A N 1
ATOM 541 C CA . HIS A 1 72 ? 11.620 -6.857 2.492 1.00 90.00 72 HIS A CA 1
ATOM 542 C C . HIS A 1 72 ? 12.543 -5.703 2.917 1.00 90.00 72 HIS A C 1
ATOM 544 O O . HIS A 1 72 ? 13.304 -5.832 3.870 1.00 90.00 72 HIS A O 1
ATOM 550 N N . ASP A 1 73 ? 12.427 -4.553 2.246 1.00 91.25 73 ASP A N 1
ATOM 551 C CA . ASP A 1 73 ? 13.203 -3.341 2.526 1.00 91.25 73 ASP A CA 1
ATOM 552 C C . ASP A 1 73 ? 12.501 -2.492 3.601 1.00 91.25 73 ASP A C 1
ATOM 554 O O . ASP A 1 73 ? 11.778 -1.539 3.295 1.00 91.25 73 ASP A O 1
ATOM 558 N N . VAL A 1 74 ? 12.638 -2.889 4.870 1.00 92.88 74 VAL A N 1
ATOM 559 C CA . VAL A 1 74 ? 11.848 -2.328 5.985 1.00 92.88 74 VAL A CA 1
ATOM 560 C C . VAL A 1 74 ? 12.078 -0.828 6.172 1.00 92.88 74 VAL A C 1
ATOM 562 O O . VAL A 1 74 ? 11.107 -0.086 6.272 1.00 92.88 74 VAL A O 1
ATOM 565 N N . SER A 1 75 ? 13.336 -0.373 6.186 1.00 94.38 75 SER A N 1
ATOM 566 C CA . SER A 1 75 ? 13.686 1.026 6.488 1.00 94.38 75 SER A CA 1
ATOM 567 C C . SER A 1 75 ? 13.003 2.009 5.535 1.00 94.38 75 SER A C 1
ATOM 569 O O . SER A 1 75 ? 12.328 2.934 5.967 1.00 94.38 75 SER A O 1
ATOM 571 N N . GLN A 1 76 ? 13.116 1.772 4.229 1.00 94.19 76 GLN A N 1
ATOM 572 C CA . GLN A 1 76 ? 12.589 2.674 3.209 1.00 94.19 76 GLN A CA 1
ATOM 573 C C . GLN A 1 76 ? 11.058 2.627 3.121 1.00 94.19 76 GLN A C 1
ATOM 575 O O . GLN A 1 76 ? 10.419 3.629 2.808 1.00 94.19 76 GLN A O 1
ATOM 580 N N . ASN A 1 77 ? 10.450 1.467 3.394 1.00 95.00 77 ASN A N 1
ATOM 581 C CA . ASN A 1 77 ? 8.993 1.363 3.457 1.00 95.00 77 ASN A CA 1
ATOM 582 C C . ASN A 1 77 ? 8.435 2.030 4.718 1.00 95.00 77 ASN A C 1
ATOM 584 O O . ASN A 1 77 ? 7.358 2.612 4.649 1.00 95.00 77 ASN A O 1
ATOM 588 N N . LEU A 1 78 ? 9.163 1.995 5.838 1.00 95.56 78 LEU A N 1
ATOM 589 C CA . LEU A 1 78 ? 8.781 2.702 7.058 1.00 95.56 78 LEU A CA 1
ATOM 590 C C . LEU A 1 78 ? 8.737 4.220 6.841 1.00 95.56 78 LEU A C 1
ATOM 592 O O . LEU A 1 78 ? 7.774 4.856 7.261 1.00 95.56 78 LEU A O 1
ATOM 596 N N . ASP A 1 79 ? 9.722 4.789 6.144 1.00 96.56 79 ASP A N 1
ATOM 597 C CA . ASP A 1 79 ? 9.710 6.215 5.795 1.00 96.56 79 ASP A CA 1
ATOM 598 C C . ASP A 1 79 ? 8.491 6.573 4.927 1.00 96.56 79 ASP A C 1
ATOM 600 O O . ASP A 1 79 ? 7.803 7.558 5.188 1.00 96.56 79 ASP A O 1
ATOM 604 N N . ALA A 1 80 ? 8.156 5.726 3.947 1.00 95.94 80 ALA A N 1
ATOM 605 C CA . ALA A 1 80 ? 6.969 5.898 3.106 1.00 95.94 80 ALA A CA 1
ATOM 606 C C . ALA A 1 80 ? 5.658 5.854 3.909 1.00 95.94 80 ALA A C 1
ATOM 608 O O . ALA A 1 80 ? 4.754 6.653 3.663 1.00 95.94 80 ALA A O 1
ATOM 609 N N . ILE A 1 81 ? 5.564 4.925 4.868 1.00 96.06 81 ILE A N 1
ATOM 610 C CA . ILE A 1 81 ? 4.416 4.789 5.771 1.00 96.06 81 ILE A CA 1
ATOM 611 C C . ILE A 1 81 ? 4.264 6.057 6.610 1.00 96.06 81 ILE A C 1
ATOM 613 O O . ILE A 1 81 ? 3.185 6.636 6.610 1.00 96.06 81 ILE A O 1
ATOM 617 N N . ARG A 1 82 ? 5.342 6.537 7.243 1.00 95.00 82 ARG A N 1
ATOM 618 C CA . ARG A 1 82 ? 5.315 7.747 8.083 1.00 95.00 82 ARG A CA 1
ATOM 619 C C . ARG A 1 82 ? 4.840 8.978 7.319 1.00 95.00 82 ARG A C 1
ATOM 621 O O . ARG A 1 82 ? 4.034 9.745 7.835 1.00 95.00 82 ARG A O 1
ATOM 628 N N . VAL A 1 83 ? 5.309 9.157 6.084 1.00 94.88 83 VAL A N 1
ATOM 629 C CA . VAL A 1 83 ? 4.849 10.253 5.218 1.00 94.88 83 VAL A CA 1
ATOM 630 C C . VAL A 1 83 ? 3.361 10.102 4.886 1.00 94.88 83 VAL A C 1
ATOM 632 O O . VAL A 1 83 ? 2.610 11.070 4.981 1.00 94.88 83 VAL A O 1
ATOM 635 N N . ALA A 1 84 ? 2.914 8.897 4.524 1.00 94.75 84 ALA A N 1
ATOM 636 C CA . ALA A 1 84 ? 1.512 8.639 4.198 1.00 94.75 84 ALA A CA 1
ATOM 637 C C . ALA A 1 84 ? 0.576 8.810 5.409 1.00 94.75 84 ALA A C 1
ATOM 639 O O . ALA A 1 84 ? -0.534 9.314 5.257 1.00 94.75 84 ALA A O 1
ATOM 640 N N . GLU A 1 85 ? 1.010 8.413 6.606 1.00 91.94 85 GLU A N 1
ATOM 641 C CA . GLU A 1 85 ? 0.282 8.623 7.861 1.00 91.94 85 GLU A CA 1
ATOM 642 C C . GLU A 1 85 ? 0.193 10.107 8.211 1.00 91.94 85 GLU A C 1
ATOM 644 O O . GLU A 1 85 ? -0.908 10.595 8.458 1.00 91.94 85 GLU A O 1
ATOM 649 N N . ALA A 1 86 ? 1.303 10.849 8.124 1.00 90.25 86 ALA A N 1
ATOM 650 C CA . ALA A 1 86 ? 1.295 12.295 8.331 1.00 90.25 86 ALA A CA 1
ATOM 651 C C . ALA A 1 86 ? 0.266 12.984 7.418 1.00 90.25 86 ALA A C 1
ATOM 653 O O . ALA A 1 86 ? -0.549 13.764 7.895 1.00 90.25 86 ALA A O 1
ATOM 654 N N . LEU A 1 87 ? 0.210 12.629 6.127 1.00 87.31 87 LEU A N 1
ATOM 655 C CA . LEU A 1 87 ? -0.779 13.183 5.190 1.00 87.31 87 LEU A CA 1
ATOM 656 C C . LEU A 1 87 ? -2.241 12.896 5.568 1.00 87.31 87 LEU A C 1
ATOM 658 O O . LEU A 1 87 ? -3.118 13.672 5.196 1.00 87.31 87 LEU A O 1
ATOM 662 N N . LYS A 1 88 ? -2.520 11.800 6.280 1.00 82.50 88 LYS A N 1
ATOM 663 C CA . LYS A 1 88 ? -3.874 11.473 6.752 1.00 82.50 88 LYS A CA 1
ATOM 664 C C . LYS A 1 88 ? -4.264 12.216 8.021 1.00 82.50 88 LYS A C 1
ATOM 666 O O . LYS A 1 88 ? -5.451 12.443 8.232 1.00 82.50 88 LYS A O 1
ATOM 671 N N . GLU A 1 89 ? -3.291 12.521 8.874 1.00 75.62 89 GLU A N 1
ATOM 672 C CA . GLU A 1 89 ? -3.531 13.174 10.161 1.00 75.62 89 GLU A CA 1
ATOM 673 C C . GLU A 1 89 ? -3.471 14.704 10.087 1.00 75.62 89 GLU A C 1
ATOM 675 O O . GLU A 1 89 ? -3.943 15.366 11.009 1.00 75.62 89 GLU A O 1
ATOM 680 N N . LEU A 1 90 ? -2.936 15.284 9.005 1.00 58.47 90 LEU A N 1
ATOM 681 C CA . LEU A 1 90 ? -2.837 16.738 8.843 1.00 58.47 90 LEU A CA 1
ATOM 682 C C . LEU A 1 90 ? -4.221 17.419 8.788 1.00 58.47 90 LEU A C 1
ATOM 684 O O . LEU A 1 90 ? -4.975 17.186 7.841 1.00 58.47 90 LEU A O 1
ATOM 688 N N . PRO A 1 91 ? -4.535 18.343 9.721 1.00 54.53 91 PRO A N 1
ATOM 689 C CA . PRO A 1 91 ? -5.758 19.145 9.662 1.00 54.53 91 PRO A CA 1
ATOM 690 C C . PRO A 1 91 ? -5.657 20.381 8.736 1.00 54.53 91 PRO A C 1
ATOM 692 O O . PRO A 1 91 ? -6.692 20.896 8.324 1.00 54.53 91 PRO A O 1
ATOM 695 N N . TYR A 1 92 ? -4.449 20.893 8.435 1.00 40.97 92 TYR A N 1
ATOM 696 C CA . TYR A 1 92 ? -4.131 22.042 7.544 1.00 40.97 92 TYR A CA 1
ATOM 697 C C . TYR A 1 92 ? -2.577 22.158 7.382 1.00 40.97 92 TYR A C 1
ATOM 699 O O . TYR A 1 92 ? -1.883 21.414 8.078 1.00 40.97 92 TYR A O 1
ATOM 707 N N . PRO A 1 93 ? -1.990 22.967 6.460 1.00 51.06 93 PRO A N 1
ATOM 708 C CA . PRO A 1 93 ? -0.721 22.666 5.801 1.00 51.06 93 PRO A CA 1
ATOM 709 C C . PRO A 1 93 ? 0.520 22.911 6.664 1.00 51.06 93 PRO A C 1
ATOM 711 O O . PRO A 1 93 ? 0.550 23.763 7.548 1.00 51.06 93 PRO A O 1
ATOM 714 N N . ILE A 1 94 ? 1.557 22.141 6.334 1.00 54.25 94 ILE A N 1
ATOM 715 C CA . ILE A 1 94 ? 2.909 22.234 6.880 1.00 54.25 94 ILE A CA 1
ATOM 716 C C . ILE A 1 94 ? 3.576 23.472 6.271 1.00 54.25 94 ILE A C 1
ATOM 718 O O . ILE A 1 94 ? 3.758 23.516 5.054 1.00 54.25 94 ILE A O 1
ATOM 722 N N . ASP A 1 95 ? 3.943 24.449 7.101 1.00 50.78 95 ASP A N 1
ATOM 723 C CA . ASP A 1 95 ? 4.930 25.461 6.711 1.00 50.78 95 ASP A CA 1
ATOM 724 C C . ASP A 1 95 ? 6.306 24.780 6.666 1.00 50.78 95 ASP A C 1
ATOM 726 O O . ASP A 1 95 ? 6.785 24.260 7.680 1.00 50.78 95 ASP A O 1
ATOM 730 N N . LEU A 1 96 ? 6.874 24.716 5.458 1.00 49.59 96 LEU A N 1
ATOM 731 C CA . LEU A 1 96 ? 8.207 24.186 5.148 1.00 49.59 96 LEU A CA 1
ATOM 732 C C . LEU A 1 96 ? 9.288 25.248 5.356 1.00 49.59 96 LEU A C 1
ATOM 734 O O . LEU A 1 96 ? 9.096 26.382 4.862 1.00 49.59 96 LEU A O 1
#

Foldseek 3Di:
DPDAPPPDALVRNVVCLQQVLVCCVVVDAAEDEHDQPRNCPPPPDPDNPSLVVVLVSLLSSLLNGHPHYDDPPPPSNVVSNVVSVCVVPDPDDDDD

Sequence (96 aa):
DPGIGFGKTPLQNFEILRRLDEFKTLGCPILVGHSHKSLFSSLKLTQHNRLSATIATTAMAVCNGANIIRAHDVSQNLDAIRVAEALKELPYPIDL

Secondary structure (DSSP, 8-state):
---TTSS--HHHHHHHHHTGGGGGGGSS--EEE--TTTGGGGS--SS--HHHHHHHHHHHHHHTT-SEEE-SSHHHHHHHHHHHHHHHH-SS----

pLDDT: mean 87.25, std 13.5, range [40.97, 97.88]

Radius of gyration: 13.8 Å; chains: 1; bounding box: 31×41×28 Å